Protein AF-A0AA39RMB3-F1 (afdb_monomer_lite)

InterPro domains:
  IPR013057 Amino acid transporter, transmembrane domain [PF01490] (2-128)

Foldseek 3Di:
DVVVVVVPPCPLCLVVVLVPQDDDPVRHSVVVSVVVVVVVVVVVVVVVVVCVVVLVVPQPPHDDPDVLVSCPDDPVVSVVVVVVVLVVVLVVLLSSCVSVVVVVQVCCCVPVVDHDDPVVVVVVSPDPSVVVVVVVVVVVPD

pLDDT: mean 70.98, std 12.47, range [37.53, 91.81]

Structure (mmCIF, N/CA/C/O backbone):
data_AF-A0AA39RMB3-F1
#
_entry.id   AF-A0AA39RMB3-F1
#
loop_
_atom_site.group_PDB
_atom_site.id
_atom_site.type_symbol
_atom_site.label_atom_id
_atom_site.label_alt_id
_atom_site.label_comp_id
_atom_site.label_asym_id
_atom_site.label_entity_id
_atom_site.label_seq_id
_atom_site.pdbx_PDB_ins_code
_atom_site.Cartn_x
_atom_site.Cartn_y
_atom_site.Cartn_z
_atom_site.occupancy
_atom_site.B_iso_or_equiv
_atom_site.auth_seq_id
_atom_site.auth_comp_id
_atom_site.auth_asym_id
_atom_site.auth_atom_id
_atom_site.pdbx_PDB_model_num
ATOM 1 N N . MET A 1 1 ? 1.921 16.153 -4.694 1.00 43.56 1 MET A N 1
ATOM 2 C CA . MET A 1 1 ? 1.373 16.139 -3.314 1.00 43.56 1 MET A CA 1
ATOM 3 C C . MET A 1 1 ? 0.222 15.144 -3.143 1.00 43.56 1 MET A C 1
ATOM 5 O O . MET A 1 1 ? 0.294 14.335 -2.229 1.00 43.56 1 MET A O 1
ATOM 9 N N . GLY A 1 2 ? -0.783 15.112 -4.033 1.00 55.00 2 GLY A N 1
ATOM 10 C CA . GLY A 1 2 ? -1.907 14.158 -3.937 1.00 55.00 2 GLY A CA 1
ATOM 11 C C . GLY A 1 2 ? -1.526 12.669 -3.997 1.00 55.00 2 GLY A C 1
ATOM 12 O O . GLY A 1 2 ? -2.098 11.867 -3.269 1.00 55.00 2 GLY A O 1
ATOM 13 N N . THR A 1 3 ? -0.513 12.295 -4.784 1.00 55.59 3 THR A N 1
ATOM 14 C CA . THR A 1 3 ? -0.055 10.898 -4.929 1.00 55.59 3 THR A CA 1
ATOM 15 C C . THR A 1 3 ? 0.538 10.330 -3.638 1.00 55.59 3 THR A C 1
ATOM 17 O O . THR A 1 3 ? 0.287 9.183 -3.289 1.00 55.59 3 THR A O 1
ATOM 20 N N . ILE A 1 4 ? 1.279 11.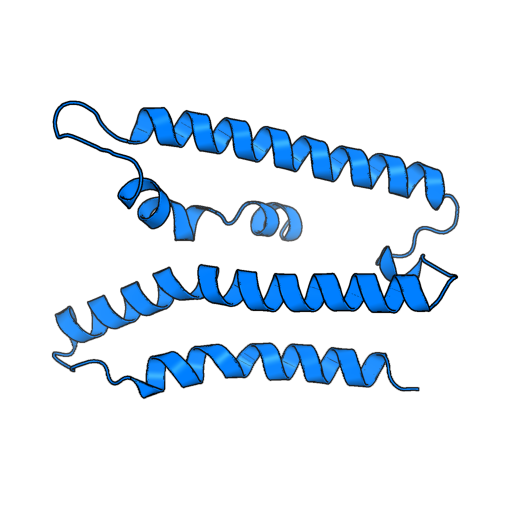157 -2.894 1.00 57.28 4 ILE A N 1
ATOM 21 C CA . ILE A 1 4 ? 1.866 10.789 -1.598 1.00 57.28 4 ILE A CA 1
ATOM 22 C C . ILE A 1 4 ? 0.753 10.652 -0.553 1.00 57.28 4 ILE A C 1
ATOM 24 O O . ILE A 1 4 ? 0.724 9.678 0.189 1.00 57.28 4 ILE A O 1
ATOM 28 N N . ALA A 1 5 ? -0.210 11.579 -0.536 1.00 56.28 5 ALA A N 1
ATOM 29 C CA . ALA A 1 5 ? -1.356 11.507 0.369 1.00 56.28 5 ALA A CA 1
ATOM 30 C C . ALA A 1 5 ? -2.226 10.259 0.119 1.00 56.28 5 ALA A C 1
ATOM 32 O O . ALA A 1 5 ? -2.657 9.613 1.070 1.00 56.28 5 ALA A O 1
ATOM 33 N N . PHE A 1 6 ? -2.434 9.877 -1.146 1.00 57.22 6 PHE A N 1
ATOM 34 C CA . PHE A 1 6 ? -3.160 8.655 -1.504 1.00 57.22 6 PHE A CA 1
ATOM 35 C C . PHE A 1 6 ? -2.393 7.380 -1.119 1.00 57.22 6 PHE A C 1
ATOM 37 O O . PHE A 1 6 ? -2.992 6.432 -0.618 1.00 57.22 6 PHE A O 1
ATOM 44 N N . ALA A 1 7 ? -1.064 7.371 -1.274 1.00 56.34 7 ALA A N 1
ATOM 45 C CA . ALA A 1 7 ? -0.219 6.240 -0.881 1.00 56.34 7 ALA A CA 1
ATOM 46 C C . ALA A 1 7 ? -0.274 5.929 0.628 1.00 56.34 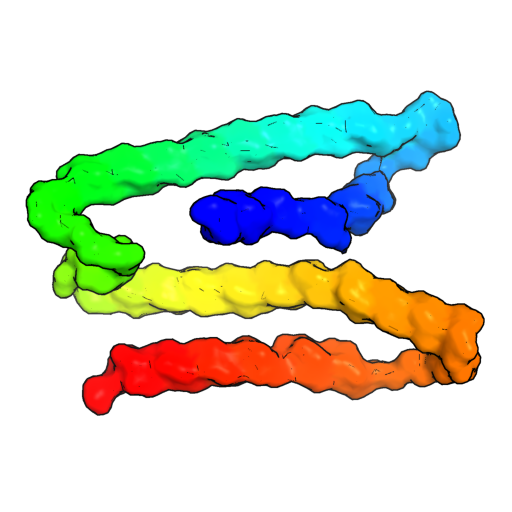7 ALA A C 1
ATOM 48 O O . ALA A 1 7 ? 0.021 4.806 1.031 1.00 56.34 7 ALA A O 1
ATOM 49 N N . PHE A 1 8 ? -0.685 6.896 1.454 1.00 57.59 8 PHE A N 1
ATOM 50 C CA . PHE A 1 8 ? -0.797 6.764 2.907 1.00 57.59 8 PHE A CA 1
ATOM 51 C C . PHE A 1 8 ? -2.248 6.826 3.420 1.00 57.59 8 PHE A C 1
ATOM 53 O O . PHE A 1 8 ? -2.487 7.127 4.589 1.00 57.59 8 PHE A O 1
ATOM 60 N N . ALA A 1 9 ? -3.234 6.491 2.582 1.00 59.75 9 ALA A N 1
ATOM 61 C CA . ALA A 1 9 ? -4.661 6.523 2.923 1.00 59.75 9 ALA A CA 1
ATOM 62 C C . ALA A 1 9 ? -5.152 5.321 3.774 1.00 59.75 9 ALA A C 1
ATOM 64 O O . ALA A 1 9 ? -6.273 4.845 3.608 1.00 59.75 9 ALA A O 1
ATOM 65 N N . GLY A 1 10 ? -4.341 4.827 4.718 1.00 62.53 10 GLY A N 1
ATOM 66 C CA . GLY A 1 10 ? -4.700 3.699 5.598 1.00 62.53 10 GLY A CA 1
ATOM 67 C C . GLY A 1 10 ? -5.698 4.047 6.712 1.00 62.53 10 GLY A C 1
ATOM 68 O O . GLY A 1 10 ? -6.194 3.162 7.407 1.00 62.53 10 GLY A O 1
ATOM 69 N N . HIS A 1 11 ? -6.016 5.332 6.895 1.00 73.19 11 HIS A N 1
ATOM 70 C CA . HIS A 1 11 ? -6.880 5.804 7.981 1.00 73.19 11 HIS A CA 1
ATOM 71 C C . HIS A 1 11 ? -8.298 5.218 7.934 1.00 73.19 11 HIS A C 1
ATOM 73 O O . HIS A 1 11 ? -8.897 5.011 8.984 1.00 73.19 11 HIS A O 1
ATOM 79 N N . SER A 1 12 ? -8.818 4.896 6.747 1.00 69.25 12 SER A N 1
ATOM 80 C CA . SER A 1 12 ? -10.168 4.338 6.581 1.00 69.25 12 SER A CA 1
ATOM 81 C C . SER A 1 12 ? -10.317 2.907 7.108 1.00 69.25 12 SER A C 1
ATOM 83 O O . SER A 1 12 ? -11.424 2.508 7.448 1.00 69.25 12 SER A O 1
ATOM 85 N N . VAL A 1 13 ? -9.218 2.151 7.209 1.00 74.56 13 VAL A N 1
ATOM 86 C CA . VAL A 1 13 ? -9.209 0.744 7.660 1.00 74.56 13 VAL A CA 1
ATOM 87 C C . VAL A 1 13 ? -8.596 0.572 9.055 1.00 74.56 13 VAL A C 1
ATOM 89 O O . VAL A 1 13 ? -8.537 -0.533 9.587 1.00 74.56 13 VAL A O 1
ATOM 92 N N . VAL A 1 14 ? -8.146 1.665 9.686 1.00 80.25 14 VAL A N 1
ATOM 93 C CA . VAL A 1 14 ? -7.433 1.621 10.974 1.00 80.25 14 VAL A CA 1
ATOM 94 C C . VAL A 1 14 ? -8.284 1.010 12.091 1.00 80.25 14 VAL A C 1
ATOM 96 O O . VAL A 1 14 ? -7.771 0.239 12.897 1.00 80.25 14 VAL A O 1
ATOM 99 N N . LEU A 1 15 ? -9.586 1.309 12.116 1.00 77.25 15 LEU A N 1
ATOM 100 C CA . LEU A 1 15 ? -10.511 0.804 13.133 1.00 77.25 15 LEU A CA 1
ATOM 101 C C . LEU A 1 15 ? -10.821 -0.684 12.931 1.00 77.25 15 LEU A C 1
ATOM 103 O O . LEU A 1 15 ? -10.926 -1.420 13.906 1.00 77.25 15 LEU A O 1
ATOM 107 N N . GLU A 1 16 ? -10.897 -1.135 11.678 1.00 78.25 16 GLU A N 1
ATOM 108 C CA . GLU A 1 16 ? -11.114 -2.543 11.334 1.00 78.25 16 GLU A CA 1
ATOM 109 C C . GLU A 1 16 ? -9.906 -3.395 11.744 1.00 78.25 16 GLU A C 1
ATOM 111 O O . GLU A 1 16 ? -10.054 -4.404 12.430 1.00 78.25 16 GLU A O 1
ATOM 116 N N . ILE A 1 17 ? -8.688 -2.931 11.443 1.00 80.50 17 ILE A N 1
ATOM 117 C CA . ILE A 1 17 ? -7.457 -3.602 11.880 1.00 80.50 17 ILE A CA 1
ATOM 118 C C . ILE A 1 17 ? -7.364 -3.599 13.414 1.00 80.50 17 ILE A C 1
ATOM 120 O O . ILE A 1 17 ? -7.052 -4.629 14.011 1.00 80.50 17 ILE A O 1
ATOM 124 N N . GLN A 1 18 ? -7.681 -2.481 14.076 1.00 81.38 18 GLN A N 1
ATOM 125 C CA . GLN A 1 18 ? -7.680 -2.393 15.542 1.00 81.38 18 GLN A CA 1
ATOM 126 C C . GLN A 1 18 ? -8.659 -3.362 16.198 1.00 81.38 18 GLN A C 1
ATOM 128 O O . GLN A 1 18 ? -8.332 -3.890 17.258 1.00 81.38 18 GLN A O 1
ATOM 133 N N . ALA A 1 19 ? -9.815 -3.599 15.576 1.00 79.50 19 ALA A N 1
ATOM 134 C CA . ALA A 1 19 ? -10.814 -4.541 16.068 1.00 79.50 19 ALA A CA 1
ATOM 135 C C . ALA A 1 19 ? -10.341 -6.005 15.998 1.00 79.50 19 ALA A C 1
ATOM 137 O O . ALA A 1 19 ? -10.824 -6.836 16.762 1.00 79.50 19 ALA A O 1
ATOM 138 N N . THR A 1 20 ? -9.383 -6.326 15.120 1.00 82.94 20 THR A N 1
ATOM 139 C CA . THR A 1 20 ? -8.798 -7.679 15.022 1.00 82.94 20 THR A CA 1
ATOM 140 C C . THR A 1 20 ? -7.628 -7.922 15.980 1.00 82.94 20 THR A C 1
ATOM 142 O O . THR A 1 20 ? -7.285 -9.072 16.253 1.00 82.94 20 THR A O 1
ATOM 145 N N . ILE A 1 21 ? -7.005 -6.862 16.508 1.00 84.69 21 ILE A N 1
ATOM 146 C CA . ILE A 1 21 ? -5.909 -6.978 17.476 1.00 84.69 21 ILE A CA 1
A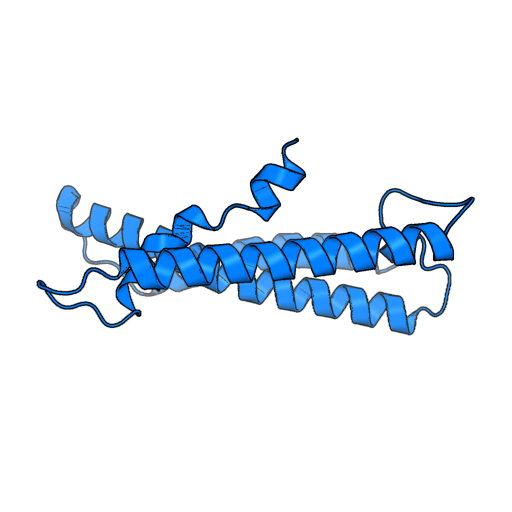TOM 147 C C . ILE A 1 21 ? -6.515 -7.296 18.850 1.00 84.69 21 ILE A C 1
ATOM 149 O O . ILE A 1 21 ? -7.388 -6.553 19.298 1.00 84.69 21 ILE A O 1
ATOM 153 N N . PRO A 1 22 ? -6.041 -8.338 19.561 1.00 76.75 22 PRO A N 1
ATOM 154 C CA . PRO A 1 22 ? -6.565 -8.673 20.879 1.00 76.75 22 PRO A CA 1
ATOM 155 C C . PRO A 1 22 ? -6.427 -7.476 21.827 1.00 76.75 22 PRO A C 1
ATOM 157 O O . PRO A 1 22 ? -5.327 -6.981 22.082 1.00 76.75 22 PRO A O 1
ATOM 160 N N . SER A 1 23 ? -7.565 -7.006 22.332 1.00 72.88 23 SER A N 1
ATOM 161 C CA . SER A 1 23 ? -7.663 -5.901 23.283 1.00 72.88 23 SER A CA 1
ATOM 162 C C . SER A 1 23 ? -8.508 -6.316 24.477 1.00 72.88 23 SER A C 1
ATOM 164 O O . SER A 1 23 ? -9.597 -6.861 24.298 1.00 72.88 23 SER A O 1
ATOM 166 N N . SER A 1 24 ? -8.032 -6.020 25.683 1.00 74.31 24 SER A N 1
ATOM 167 C CA . SER A 1 24 ? -8.819 -6.103 26.916 1.00 74.31 24 SER A CA 1
ATOM 168 C C . SER A 1 24 ? -9.029 -4.691 27.483 1.00 74.31 24 SER A C 1
ATOM 170 O O . SER A 1 24 ? -8.293 -3.776 27.103 1.00 74.31 24 SER A O 1
ATOM 172 N N . PRO A 1 25 ? -9.992 -4.476 28.400 1.00 68.31 25 PRO A N 1
ATOM 173 C CA . PRO A 1 25 ? -10.178 -3.176 29.054 1.00 68.31 25 PRO A CA 1
ATOM 174 C C . PRO A 1 25 ? -8.905 -2.650 29.739 1.00 68.31 25 PRO A C 1
ATOM 176 O O . PRO A 1 25 ? -8.698 -1.444 29.828 1.00 68.31 25 PRO A O 1
ATOM 179 N N . GLU A 1 26 ? -8.031 -3.558 30.177 1.00 69.94 26 GLU A N 1
ATOM 180 C CA . GLU A 1 26 ? -6.757 -3.258 30.837 1.00 69.94 26 GLU A CA 1
ATOM 181 C C . GLU A 1 26 ? -5.597 -3.052 29.844 1.00 69.94 26 GLU A C 1
ATOM 183 O O . GLU A 1 26 ? -4.622 -2.364 30.156 1.00 69.94 26 GLU A O 1
ATOM 188 N N . VAL A 1 27 ? -5.690 -3.615 28.631 1.00 72.75 27 VAL A N 1
ATOM 189 C CA . VAL A 1 27 ? -4.636 -3.565 27.607 1.00 72.75 27 VAL A CA 1
ATOM 190 C C . VAL A 1 27 ? -5.192 -3.000 26.293 1.00 72.75 27 VAL A C 1
ATOM 192 O O . VAL A 1 27 ? -5.718 -3.745 25.460 1.00 72.75 27 VAL A O 1
ATOM 195 N N . PRO A 1 28 ? -5.042 -1.684 26.049 1.00 78.44 28 PRO A N 1
ATOM 196 C CA . PRO A 1 28 ? -5.537 -1.061 24.828 1.00 78.44 28 PRO A CA 1
ATOM 197 C C . PRO A 1 28 ? -4.718 -1.480 23.595 1.00 78.44 28 PRO A C 1
ATOM 199 O O . PRO A 1 28 ? -3.482 -1.433 23.601 1.00 78.44 28 PRO A O 1
ATOM 202 N N . SER A 1 29 ? -5.402 -1.762 22.478 1.00 80.25 29 SER A N 1
ATOM 203 C CA . SER A 1 29 ? -4.798 -2.132 21.178 1.00 80.25 29 SER A CA 1
ATOM 204 C C . SER A 1 29 ? -3.963 -1.021 20.526 1.00 80.25 29 SER A C 1
ATOM 206 O O . SER A 1 29 ? -3.253 -1.263 19.549 1.00 80.25 29 SER A O 1
ATOM 208 N N . LYS A 1 30 ? -3.964 0.197 21.089 1.00 79.31 30 LYS A N 1
ATOM 209 C CA . LYS A 1 30 ? -3.200 1.353 20.591 1.00 79.31 30 LYS A CA 1
ATOM 210 C C . LYS A 1 30 ? -1.693 1.085 20.507 1.00 79.31 30 LYS A C 1
ATOM 212 O O . LYS A 1 30 ? -1.065 1.482 19.529 1.00 79.31 30 LYS A O 1
ATOM 217 N N . LYS A 1 31 ? -1.100 0.429 21.516 1.00 81.94 31 LYS A N 1
ATOM 218 C CA . LYS A 1 31 ? 0.356 0.176 21.555 1.00 81.94 31 LYS A CA 1
ATOM 219 C C . LYS A 1 31 ? 0.801 -0.823 20.469 1.00 81.94 31 LYS A C 1
ATOM 221 O O . LYS A 1 31 ? 1.727 -0.483 19.731 1.00 81.94 31 LYS A O 1
ATOM 226 N N . PRO A 1 32 ? 0.173 -2.009 20.324 1.00 85.56 32 PRO A N 1
ATOM 227 C CA . PRO A 1 32 ? 0.453 -2.913 19.206 1.00 85.56 32 PRO A CA 1
ATOM 228 C C . PRO A 1 32 ? 0.182 -2.276 17.842 1.00 85.56 32 PRO A C 1
ATOM 230 O O . PRO A 1 32 ? 1.016 -2.390 16.947 1.00 85.56 32 PRO A O 1
ATOM 233 N N . MET A 1 33 ? -0.925 -1.538 17.707 1.00 87.31 33 MET A N 1
ATOM 234 C CA . MET A 1 33 ? -1.279 -0.868 16.457 1.00 87.31 33 MET A CA 1
ATOM 235 C C . MET A 1 33 ? -0.207 0.134 16.020 1.00 87.31 33 MET A C 1
ATOM 237 O O . MET A 1 33 ? 0.222 0.115 14.872 1.00 87.31 33 MET A O 1
ATOM 241 N N . TRP A 1 34 ? 0.288 0.967 16.941 1.00 84.75 34 TRP A N 1
ATOM 242 C CA . TRP A 1 34 ? 1.357 1.922 16.642 1.00 84.75 34 TRP A CA 1
ATOM 243 C C . TRP A 1 34 ? 2.633 1.232 16.148 1.00 84.75 34 TRP A C 1
ATOM 245 O O . TRP A 1 34 ? 3.212 1.652 15.150 1.00 84.75 34 TRP A O 1
ATOM 255 N N . LYS A 1 35 ? 3.050 0.142 16.805 1.00 85.62 35 LYS A N 1
ATOM 256 C CA . LYS A 1 35 ? 4.215 -0.643 16.369 1.00 85.62 35 LYS A CA 1
ATOM 257 C C . LYS A 1 35 ? 4.009 -1.228 14.969 1.00 85.62 35 LYS A C 1
ATOM 259 O O . LYS A 1 35 ? 4.923 -1.157 14.151 1.00 85.62 35 LYS A O 1
ATOM 264 N N . GLY A 1 36 ? 2.814 -1.755 14.693 1.00 86.75 36 GLY A N 1
ATOM 265 C CA . GLY A 1 36 ? 2.443 -2.277 13.377 1.00 86.75 36 GLY A CA 1
ATOM 266 C C . GLY A 1 36 ? 2.486 -1.203 12.290 1.00 86.75 36 GLY A C 1
ATOM 267 O O . GLY A 1 36 ? 3.089 -1.420 11.244 1.00 86.75 36 GLY A O 1
ATOM 268 N N . VAL A 1 37 ? 1.932 -0.019 12.567 1.00 87.19 37 VAL A N 1
ATOM 269 C CA . VAL A 1 37 ? 1.965 1.128 11.648 1.00 87.19 37 VAL A CA 1
ATOM 270 C C . VAL A 1 37 ? 3.403 1.563 11.374 1.00 87.19 37 VAL A C 1
ATOM 272 O O . VAL A 1 37 ? 3.788 1.672 10.215 1.00 87.19 37 VAL A O 1
ATOM 275 N N . VAL A 1 38 ? 4.231 1.749 12.404 1.00 87.81 38 VAL A N 1
ATOM 276 C CA . VAL A 1 38 ? 5.637 2.147 12.215 1.00 87.81 38 VAL A CA 1
ATOM 277 C C . VAL A 1 38 ? 6.389 1.130 11.351 1.00 87.81 38 VAL A C 1
ATOM 279 O O . VAL A 1 38 ? 7.055 1.521 10.394 1.00 87.81 38 VAL A O 1
ATOM 282 N N . ALA A 1 39 ? 6.246 -0.168 11.631 1.00 90.88 39 ALA A N 1
ATOM 283 C CA . ALA A 1 39 ? 6.879 -1.217 10.833 1.00 90.88 39 ALA A CA 1
ATOM 284 C C . ALA A 1 39 ? 6.384 -1.215 9.375 1.00 90.88 39 ALA A C 1
ATOM 286 O O . ALA A 1 39 ? 7.194 -1.278 8.451 1.00 90.88 39 ALA A O 1
ATOM 287 N N . ALA A 1 40 ? 5.073 -1.079 9.157 1.00 86.38 40 ALA A N 1
ATOM 288 C CA . ALA A 1 40 ? 4.488 -1.024 7.820 1.00 86.38 40 ALA A CA 1
ATOM 289 C C . ALA A 1 40 ? 5.024 0.165 7.005 1.00 86.38 40 ALA A C 1
ATOM 291 O O . ALA A 1 40 ? 5.413 -0.008 5.852 1.00 86.38 40 ALA A O 1
ATOM 292 N N . TYR A 1 41 ? 5.115 1.356 7.606 1.00 85.50 41 TYR A N 1
ATOM 293 C CA . TYR A 1 41 ? 5.640 2.546 6.928 1.00 85.50 41 TYR A CA 1
ATOM 294 C C . TYR A 1 41 ? 7.130 2.422 6.592 1.00 85.50 41 TYR A C 1
ATOM 296 O O . TYR A 1 41 ? 7.542 2.866 5.522 1.00 85.50 41 TYR A O 1
ATOM 304 N N . LEU A 1 42 ? 7.931 1.789 7.457 1.00 90.31 42 LEU A N 1
ATOM 305 C CA . LEU A 1 42 ? 9.343 1.513 7.165 1.00 90.31 42 LEU A CA 1
ATOM 306 C C . LEU A 1 42 ? 9.500 0.576 5.962 1.00 90.31 42 LEU A C 1
ATOM 308 O O . LEU A 1 42 ? 10.322 0.840 5.086 1.00 90.31 42 LEU A O 1
ATOM 312 N N . ILE A 1 43 ? 8.683 -0.478 5.888 1.00 91.62 43 ILE A N 1
ATOM 313 C CA . ILE A 1 43 ? 8.687 -1.413 4.755 1.00 91.62 43 ILE A CA 1
ATOM 314 C C . ILE A 1 43 ? 8.266 -0.696 3.465 1.00 91.62 43 ILE A C 1
ATOM 316 O O . ILE A 1 43 ? 8.946 -0.825 2.449 1.00 91.62 43 ILE A O 1
ATOM 320 N N . VAL A 1 44 ? 7.194 0.104 3.500 1.00 86.88 44 VAL A N 1
ATOM 321 C CA . VAL A 1 44 ? 6.734 0.879 2.331 1.00 86.88 44 VAL A CA 1
ATOM 322 C C . VAL A 1 44 ? 7.814 1.849 1.854 1.00 86.88 44 VAL A C 1
ATOM 324 O O . VAL A 1 44 ? 8.097 1.907 0.657 1.00 86.88 44 VAL A O 1
ATOM 327 N N . ALA A 1 45 ? 8.444 2.582 2.776 1.00 86.50 45 ALA A N 1
ATOM 328 C CA . ALA A 1 45 ? 9.528 3.502 2.449 1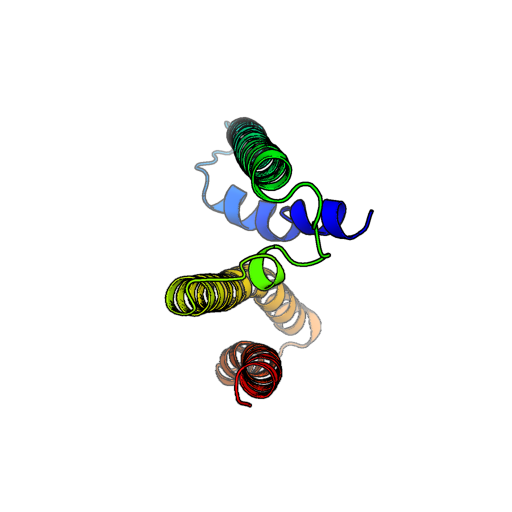.00 86.50 45 ALA A CA 1
ATOM 329 C C . ALA A 1 45 ? 10.700 2.769 1.788 1.00 86.50 45 ALA A C 1
ATOM 331 O O . ALA A 1 45 ? 11.188 3.215 0.751 1.00 86.50 45 ALA A O 1
ATOM 332 N N . PHE A 1 46 ? 11.105 1.621 2.338 1.00 91.81 46 PHE A N 1
ATOM 333 C CA . PHE A 1 46 ? 12.145 0.785 1.747 1.00 91.81 46 PHE A CA 1
ATOM 334 C C . PHE A 1 46 ? 11.780 0.355 0.320 1.00 91.81 46 PHE A C 1
ATOM 336 O O . PHE A 1 46 ? 12.555 0.601 -0.599 1.00 91.81 46 PHE A O 1
ATOM 343 N N . CYS A 1 47 ? 10.582 -0.196 0.103 1.00 89.25 47 CYS A N 1
ATOM 344 C CA . CYS A 1 47 ? 10.140 -0.631 -1.223 1.00 89.25 47 CYS A CA 1
ATOM 345 C C . CYS A 1 47 ? 10.121 0.514 -2.246 1.00 89.25 47 CYS A C 1
ATOM 347 O O . CYS A 1 47 ? 10.635 0.349 -3.353 1.00 89.25 47 CYS A O 1
ATOM 349 N N . TYR A 1 48 ? 9.567 1.678 -1.893 1.00 83.00 48 TYR A N 1
ATOM 350 C CA . TYR A 1 48 ? 9.535 2.831 -2.799 1.00 83.00 48 TYR A CA 1
ATOM 351 C C . TYR A 1 48 ? 10.925 3.365 -3.116 1.00 83.00 48 TYR A C 1
ATOM 353 O O . TYR A 1 48 ? 11.205 3.654 -4.278 1.00 83.00 48 TYR A O 1
ATOM 361 N N . LEU A 1 49 ? 11.807 3.452 -2.120 1.00 87.00 49 LEU A N 1
ATOM 362 C CA . LEU A 1 49 ? 13.180 3.893 -2.340 1.00 87.00 49 LEU A CA 1
ATOM 363 C C . LEU A 1 49 ? 13.941 2.904 -3.225 1.00 87.00 49 LEU A C 1
ATOM 365 O O . LEU A 1 49 ? 14.580 3.328 -4.183 1.00 87.00 49 LEU A O 1
ATOM 369 N N . SER A 1 50 ? 13.832 1.596 -2.976 1.00 86.94 50 SER A N 1
ATOM 370 C CA . SER A 1 50 ? 14.476 0.577 -3.812 1.00 86.94 50 SER A CA 1
ATOM 371 C C . SER A 1 50 ? 14.014 0.644 -5.268 1.00 86.94 50 SER A C 1
ATOM 373 O O . SER A 1 50 ? 14.849 0.605 -6.170 1.00 86.94 50 SER A O 1
ATOM 375 N N . VAL A 1 51 ? 12.707 0.792 -5.511 1.00 84.94 51 VAL A N 1
ATOM 376 C CA . VAL A 1 51 ? 12.162 0.924 -6.872 1.00 84.94 51 VAL A CA 1
ATOM 377 C C . VAL A 1 51 ? 12.609 2.233 -7.524 1.00 84.94 51 VAL A C 1
ATOM 379 O O . VAL A 1 51 ? 12.990 2.219 -8.691 1.00 84.94 51 VAL A O 1
ATOM 382 N N . ALA A 1 52 ? 12.623 3.345 -6.785 1.00 82.00 52 ALA A N 1
ATOM 383 C CA . ALA A 1 52 ? 13.085 4.633 -7.298 1.00 82.00 52 ALA A CA 1
ATOM 384 C C . ALA A 1 52 ? 14.571 4.594 -7.691 1.00 82.00 52 ALA A C 1
ATOM 386 O O . ALA A 1 52 ? 14.920 5.035 -8.784 1.00 82.00 52 ALA A O 1
ATOM 387 N N . PHE A 1 53 ? 15.437 4.018 -6.850 1.00 85.25 53 PHE A N 1
ATOM 388 C CA . PHE A 1 53 ? 16.863 3.871 -7.155 1.00 85.25 53 PHE A CA 1
ATOM 389 C C . PHE A 1 53 ? 17.107 2.933 -8.341 1.00 85.25 53 PHE A C 1
ATOM 391 O O . PHE A 1 53 ? 17.876 3.275 -9.239 1.00 85.25 53 PHE A O 1
ATOM 398 N N . ALA A 1 54 ? 16.436 1.778 -8.379 1.00 83.62 54 ALA A N 1
ATOM 399 C CA . ALA A 1 54 ? 16.560 0.834 -9.487 1.00 83.62 54 ALA A CA 1
ATOM 400 C C . ALA A 1 54 ? 16.046 1.431 -10.808 1.00 83.62 54 ALA A C 1
ATOM 402 O O . ALA A 1 54 ? 16.705 1.301 -11.837 1.00 83.62 54 ALA A O 1
ATOM 403 N N . GLY A 1 55 ? 14.906 2.125 -10.776 1.00 74.56 55 GLY A N 1
ATOM 404 C CA . GLY A 1 55 ? 14.344 2.808 -11.941 1.00 74.56 55 GLY A CA 1
ATOM 405 C C . GLY A 1 55 ? 15.248 3.934 -12.442 1.00 74.56 55 GLY A C 1
ATOM 406 O O . GLY A 1 55 ? 15.522 4.016 -13.636 1.00 74.56 55 GLY A O 1
ATOM 407 N N . TYR A 1 56 ? 15.786 4.749 -11.533 1.00 76.44 56 TYR A N 1
ATOM 408 C CA . TYR A 1 56 ? 16.747 5.790 -11.892 1.00 76.44 56 TYR A CA 1
ATOM 409 C C . TYR A 1 56 ? 18.002 5.203 -12.554 1.00 76.44 56 TYR A C 1
ATOM 411 O O . TYR A 1 56 ? 18.444 5.699 -13.584 1.00 76.44 56 TYR A O 1
ATOM 419 N N . TRP A 1 57 ? 18.555 4.111 -12.021 1.00 78.62 57 TRP A N 1
ATOM 420 C CA . TRP A 1 57 ? 19.736 3.473 -12.610 1.00 78.62 57 TRP A CA 1
ATOM 421 C C . TRP A 1 57 ? 19.454 2.825 -13.975 1.00 78.62 57 TRP A C 1
ATOM 423 O O . TRP A 1 57 ? 20.311 2.838 -14.856 1.00 78.62 57 TRP A O 1
ATOM 433 N N . ALA A 1 58 ? 18.267 2.244 -14.157 1.00 72.88 58 ALA A N 1
ATOM 434 C CA . ALA A 1 58 ? 17.927 1.476 -15.353 1.00 72.88 58 ALA A CA 1
ATOM 435 C C . ALA A 1 58 ? 17.475 2.329 -16.554 1.00 72.88 58 ALA A C 1
ATOM 437 O O . ALA A 1 58 ? 17.633 1.882 -17.689 1.00 72.88 58 ALA A O 1
ATOM 438 N N . PHE A 1 59 ? 16.910 3.523 -16.331 1.00 68.00 59 PHE A N 1
ATOM 439 C CA . PHE A 1 59 ? 16.204 4.281 -17.379 1.00 68.00 59 PHE A CA 1
ATOM 440 C C . PHE A 1 59 ? 16.792 5.662 -17.711 1.00 68.00 59 PHE A C 1
ATOM 442 O O . PHE A 1 59 ? 16.245 6.360 -18.560 1.00 68.00 59 PHE A O 1
ATOM 449 N N . VAL A 1 60 ? 17.910 6.087 -17.120 1.00 63.88 60 VAL A N 1
ATOM 450 C CA . VAL A 1 60 ? 18.568 7.349 -17.524 1.00 63.88 60 VAL A CA 1
ATOM 451 C C . VAL A 1 60 ? 19.275 7.136 -18.874 1.00 63.88 60 VAL A C 1
ATOM 453 O O . VAL A 1 60 ? 20.086 6.211 -18.949 1.00 63.88 60 VAL A O 1
ATOM 456 N N . PRO A 1 61 ? 19.021 7.921 -19.956 1.00 57.22 61 PRO A N 1
ATOM 457 C CA . PRO A 1 61 ? 18.401 9.258 -20.063 1.00 57.22 61 PRO A CA 1
ATOM 458 C C . PRO A 1 61 ? 16.970 9.329 -20.677 1.00 57.22 61 PRO A C 1
ATOM 460 O O . PRO A 1 61 ? 16.613 10.348 -21.263 1.00 57.22 61 PRO A O 1
ATOM 463 N N . PHE A 1 62 ? 16.134 8.291 -20.557 1.00 57.34 62 PHE A N 1
ATOM 464 C CA . PHE A 1 62 ? 14.780 8.206 -21.148 1.00 57.34 62 PHE A CA 1
ATOM 465 C C . PHE A 1 62 ? 13.701 7.821 -20.113 1.00 57.34 62 PHE A C 1
ATOM 467 O O . PHE A 1 62 ? 12.996 6.829 -20.283 1.00 57.34 62 PHE A O 1
ATOM 474 N N . VAL A 1 63 ? 13.579 8.568 -19.011 1.00 56.75 63 VAL A N 1
ATOM 475 C CA . VAL A 1 63 ? 12.483 8.362 -18.045 1.00 56.75 63 VAL A CA 1
ATOM 476 C C . VAL A 1 63 ? 11.208 9.024 -18.575 1.00 56.75 63 VAL A C 1
ATOM 478 O O . VAL A 1 63 ? 11.099 10.249 -18.578 1.00 56.75 63 VAL A O 1
ATOM 481 N N . GLU A 1 64 ? 10.257 8.212 -19.035 1.00 58.41 64 GLU A N 1
ATOM 482 C CA . GLU A 1 64 ? 8.870 8.618 -19.294 1.00 58.41 64 GLU A CA 1
ATOM 483 C C . GLU A 1 64 ? 8.007 8.476 -18.010 1.00 58.41 64 GLU A C 1
ATOM 485 O O . GLU A 1 64 ? 8.371 7.735 -17.094 1.00 58.41 64 GLU A O 1
ATOM 490 N N . ASP A 1 65 ? 6.865 9.181 -17.922 1.00 55.69 65 ASP A N 1
ATOM 491 C CA . ASP A 1 65 ? 6.012 9.289 -16.710 1.00 55.69 65 ASP A CA 1
ATOM 492 C C . ASP A 1 65 ? 5.440 7.950 -16.184 1.00 55.69 65 ASP A C 1
ATOM 494 O O . ASP A 1 65 ? 4.997 7.869 -15.036 1.00 55.69 65 ASP A O 1
ATOM 498 N N . ASP A 1 66 ? 5.448 6.890 -17.000 1.00 54.06 66 ASP A N 1
ATOM 499 C CA . ASP A 1 66 ? 5.008 5.543 -16.625 1.00 54.06 66 ASP A CA 1
ATOM 500 C C . ASP A 1 66 ? 6.137 4.529 -16.860 1.00 54.06 66 ASP A C 1
ATOM 502 O O . ASP A 1 66 ? 6.565 4.280 -17.990 1.00 54.06 66 ASP A O 1
ATOM 506 N N . VAL A 1 67 ? 6.602 3.895 -15.781 1.00 60.25 67 VAL A N 1
ATOM 507 C CA . VAL A 1 67 ? 7.669 2.881 -15.822 1.00 60.25 67 VAL A CA 1
ATOM 508 C C . VAL A 1 67 ? 7.269 1.682 -16.693 1.00 60.25 67 VAL A C 1
ATOM 510 O O . VAL A 1 67 ? 8.140 1.050 -17.294 1.00 60.25 67 VAL A O 1
ATOM 513 N N . LEU A 1 68 ? 5.968 1.380 -16.823 1.00 55.03 68 LEU A N 1
ATOM 514 C CA . LEU A 1 68 ? 5.500 0.326 -17.730 1.00 55.03 68 LEU A CA 1
ATOM 515 C C . LEU A 1 68 ? 5.607 0.697 -19.211 1.00 55.03 68 LEU A C 1
ATOM 517 O O . LEU A 1 68 ? 5.726 -0.210 -20.033 1.00 55.03 68 LEU A O 1
ATOM 521 N N . ILE A 1 69 ? 5.564 1.986 -19.549 1.00 54.38 69 ILE A N 1
ATOM 522 C CA . ILE A 1 69 ? 5.739 2.476 -20.924 1.00 54.38 69 ILE A CA 1
ATOM 523 C C . ILE A 1 69 ? 7.235 2.551 -21.263 1.00 54.38 69 ILE A C 1
ATOM 525 O O . ILE A 1 69 ? 7.630 2.142 -22.355 1.00 54.38 69 ILE A O 1
ATOM 529 N N . SER A 1 70 ? 8.070 2.937 -20.291 1.00 56.06 70 SER A N 1
ATOM 530 C CA . SER A 1 70 ? 9.538 2.942 -20.414 1.00 56.06 70 SER A CA 1
ATOM 531 C C . SER A 1 70 ? 10.139 1.538 -20.634 1.00 56.06 70 SER A C 1
ATOM 533 O O . SER A 1 70 ? 11.244 1.395 -21.169 1.00 56.06 70 SER A O 1
ATOM 535 N N . LEU A 1 71 ? 9.424 0.465 -20.265 1.00 63.47 71 LEU A N 1
ATOM 536 C CA . LEU A 1 71 ? 9.802 -0.929 -20.537 1.00 63.47 71 LEU A CA 1
ATOM 537 C C . LEU A 1 71 ? 9.657 -1.257 -22.039 1.00 63.47 71 LEU A C 1
ATOM 539 O O . LEU A 1 71 ? 8.692 -1.882 -22.463 1.00 63.47 71 LEU A O 1
ATOM 543 N N . ARG A 1 72 ? 10.639 -0.875 -22.871 1.00 61.75 72 ARG A N 1
ATOM 544 C CA . ARG A 1 72 ? 10.579 -1.061 -24.341 1.00 61.75 72 ARG A CA 1
ATOM 545 C C . ARG A 1 72 ? 10.397 -2.512 -24.797 1.00 61.75 72 ARG A C 1
ATOM 547 O O . ARG A 1 72 ? 9.706 -2.742 -25.787 1.00 61.75 72 ARG A O 1
ATOM 554 N N . LYS A 1 73 ? 11.049 -3.486 -24.147 1.00 61.94 73 LYS A N 1
ATOM 555 C CA . LYS A 1 73 ? 11.000 -4.931 -24.464 1.00 61.94 73 LYS A CA 1
ATOM 556 C C . LYS A 1 73 ? 11.407 -5.744 -23.227 1.00 61.94 73 LYS A C 1
ATOM 558 O O . LYS A 1 73 ? 12.245 -5.262 -22.469 1.00 61.94 73 LYS A O 1
ATOM 563 N N . PRO A 1 74 ? 10.918 -6.984 -23.044 1.00 70.38 74 PRO A N 1
ATOM 564 C CA . PRO A 1 74 ? 10.043 -7.761 -23.929 1.00 70.38 74 PRO A CA 1
ATOM 565 C C . PRO A 1 74 ? 8.541 -7.666 -23.579 1.00 70.38 74 PRO A C 1
ATOM 567 O O . PRO A 1 74 ? 8.162 -7.532 -22.418 1.00 70.38 74 PRO A O 1
ATOM 570 N N . SER A 1 75 ? 7.666 -7.797 -24.584 1.00 72.56 75 SER A N 1
ATOM 571 C CA . SER A 1 75 ? 6.216 -7.546 -24.466 1.00 72.56 75 SER A CA 1
ATOM 572 C C . SER A 1 75 ? 5.484 -8.426 -23.441 1.00 72.56 75 SER A C 1
ATOM 574 O O . SER A 1 75 ? 4.503 -7.985 -22.850 1.00 72.56 75 SER A O 1
ATOM 576 N N . TRP A 1 76 ? 5.966 -9.645 -23.172 1.00 77.00 76 TRP A N 1
ATOM 577 C CA . TRP A 1 76 ? 5.368 -10.533 -22.165 1.00 77.00 76 TRP A CA 1
ATOM 578 C C . TRP A 1 76 ? 5.501 -9.979 -20.739 1.00 77.00 76 TRP A C 1
ATOM 580 O O . TRP A 1 76 ? 4.582 -10.131 -19.936 1.00 77.00 76 TRP 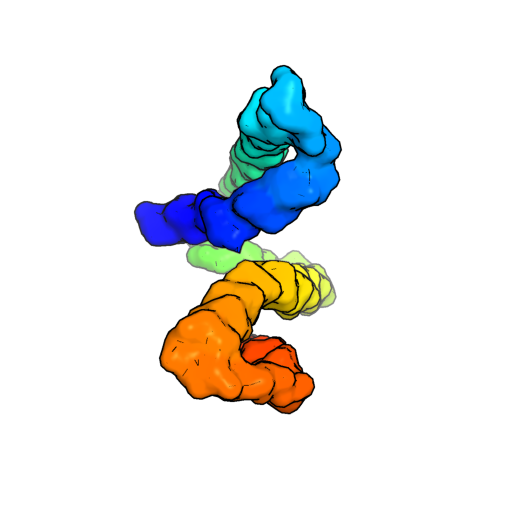A O 1
ATOM 590 N N . LEU A 1 77 ? 6.596 -9.269 -20.442 1.00 77.88 77 LEU A N 1
ATOM 591 C CA . LEU A 1 77 ? 6.820 -8.653 -19.134 1.00 77.88 77 LEU A CA 1
ATOM 592 C C . LEU A 1 77 ? 5.820 -7.517 -18.879 1.00 77.88 77 LEU A C 1
ATOM 594 O O . LEU A 1 77 ? 5.262 -7.415 -17.789 1.00 77.88 77 LEU A O 1
ATOM 598 N N . ILE A 1 78 ? 5.536 -6.713 -19.908 1.00 74.50 78 ILE A N 1
ATOM 599 C CA . ILE A 1 78 ? 4.552 -5.621 -19.858 1.00 74.50 78 ILE A CA 1
ATOM 600 C C . ILE A 1 78 ? 3.149 -6.180 -19.595 1.00 74.50 78 ILE A C 1
ATOM 602 O O . ILE A 1 78 ? 2.396 -5.626 -18.792 1.00 74.50 78 ILE A O 1
ATOM 606 N N . VAL A 1 79 ? 2.791 -7.293 -20.243 1.00 79.44 79 VAL A N 1
ATOM 607 C CA . VAL A 1 79 ? 1.490 -7.953 -20.050 1.00 79.44 79 VAL A CA 1
ATOM 608 C C . VAL A 1 79 ? 1.356 -8.491 -18.626 1.00 79.44 79 VAL A C 1
ATOM 610 O O . VAL A 1 79 ? 0.343 -8.235 -17.975 1.00 79.44 79 VAL A O 1
ATOM 613 N N . ILE A 1 80 ? 2.383 -9.172 -18.108 1.00 83.81 80 ILE A N 1
ATOM 614 C CA . ILE A 1 80 ? 2.381 -9.694 -16.734 1.00 83.81 80 ILE A CA 1
ATOM 615 C C . ILE A 1 80 ? 2.293 -8.550 -15.720 1.00 83.81 80 ILE A C 1
ATOM 617 O O . ILE A 1 80 ? 1.455 -8.601 -14.821 1.00 83.81 80 ILE A O 1
ATOM 621 N N . ALA A 1 81 ? 3.091 -7.493 -15.883 1.00 79.81 81 ALA A N 1
ATOM 622 C CA . ALA A 1 81 ? 3.057 -6.332 -14.996 1.00 79.81 81 ALA A CA 1
ATOM 623 C C . ALA A 1 81 ? 1.669 -5.668 -14.987 1.00 79.81 81 ALA A C 1
ATOM 625 O O . ALA A 1 81 ? 1.116 -5.373 -13.925 1.00 79.81 81 ALA A O 1
ATOM 626 N N . ASN A 1 82 ? 1.050 -5.508 -16.161 1.00 78.19 82 ASN A N 1
ATOM 627 C CA . ASN A 1 82 ? -0.309 -4.984 -16.267 1.00 78.19 82 ASN A CA 1
ATOM 628 C C . ASN A 1 82 ? -1.354 -5.893 -15.609 1.00 78.19 82 ASN A C 1
ATOM 630 O O . ASN A 1 82 ? -2.268 -5.377 -14.959 1.00 78.19 82 ASN A O 1
ATOM 634 N N . LEU A 1 83 ? -1.218 -7.215 -15.739 1.00 83.25 83 LEU A N 1
ATOM 635 C CA . LEU A 1 83 ? -2.103 -8.186 -15.095 1.00 83.25 83 LEU A CA 1
ATOM 636 C C . LEU A 1 83 ? -1.963 -8.149 -13.567 1.00 83.25 83 LEU A C 1
ATOM 638 O O . LEU A 1 83 ? -2.969 -8.177 -12.861 1.00 83.25 83 LEU A O 1
ATOM 642 N N . MET A 1 84 ? -0.740 -8.023 -13.048 1.00 83.94 84 MET A N 1
ATOM 643 C CA . MET A 1 84 ? -0.504 -7.883 -11.609 1.00 83.94 84 MET A CA 1
ATOM 644 C C . MET A 1 84 ? -1.125 -6.600 -11.055 1.00 83.94 84 MET A C 1
ATOM 646 O O . MET A 1 84 ? -1.806 -6.656 -10.033 1.00 83.94 84 MET A O 1
ATOM 650 N N . ILE A 1 85 ? -0.965 -5.466 -11.749 1.00 82.44 85 ILE A N 1
ATOM 651 C CA . ILE A 1 85 ? -1.621 -4.202 -11.372 1.00 82.44 85 ILE A CA 1
ATOM 652 C C . ILE A 1 85 ? -3.140 -4.374 -11.383 1.00 82.44 85 ILE A C 1
ATOM 654 O O . ILE A 1 85 ? -3.817 -3.927 -10.461 1.00 82.44 85 ILE A O 1
ATOM 658 N N . PHE A 1 86 ? -3.680 -5.038 -12.405 1.00 81.50 86 PHE A N 1
ATOM 659 C CA . PHE A 1 86 ? -5.111 -5.289 -12.503 1.00 81.50 86 PHE A CA 1
ATOM 660 C C . PHE A 1 86 ? -5.634 -6.101 -11.311 1.00 81.50 86 PHE A C 1
ATOM 662 O O . PHE A 1 86 ? -6.540 -5.645 -10.614 1.00 81.50 86 PHE A O 1
ATOM 669 N N . ILE A 1 87 ? -5.031 -7.261 -11.036 1.00 83.06 87 ILE A N 1
ATOM 670 C CA . ILE A 1 87 ? -5.412 -8.121 -9.908 1.00 83.06 87 ILE A CA 1
ATOM 671 C C . ILE A 1 87 ? -5.274 -7.358 -8.586 1.00 83.06 87 ILE A C 1
ATOM 673 O O . ILE A 1 87 ? -6.197 -7.379 -7.772 1.00 83.06 87 ILE A O 1
ATOM 677 N N . HIS A 1 88 ? -4.164 -6.639 -8.392 1.00 83.12 88 HIS A N 1
ATOM 678 C CA . HIS A 1 88 ? -3.937 -5.822 -7.202 1.00 83.12 88 HIS A CA 1
ATOM 679 C C . HIS A 1 88 ? -5.055 -4.791 -7.002 1.00 83.12 88 HIS A C 1
ATOM 681 O O . HIS A 1 88 ? -5.627 -4.722 -5.919 1.00 83.12 88 HIS A O 1
ATOM 687 N N . VAL A 1 89 ? -5.420 -4.028 -8.037 1.00 80.12 89 VAL A N 1
ATOM 688 C CA . VAL A 1 89 ? -6.481 -3.009 -7.950 1.00 80.12 89 VAL A CA 1
ATOM 689 C C . VAL A 1 89 ? -7.834 -3.639 -7.626 1.00 80.12 89 VAL A C 1
ATOM 691 O O . VAL A 1 89 ? -8.565 -3.106 -6.791 1.00 80.12 89 VAL A O 1
ATOM 694 N N . VAL A 1 90 ? -8.164 -4.781 -8.236 1.00 79.19 90 VAL A N 1
ATOM 695 C CA . VAL A 1 90 ? -9.418 -5.495 -7.954 1.00 79.19 90 VAL A CA 1
ATOM 696 C C . VAL A 1 90 ? -9.482 -5.934 -6.493 1.00 79.19 90 VAL A C 1
ATOM 698 O O . VAL A 1 90 ? -10.485 -5.681 -5.826 1.00 79.19 90 VAL A O 1
ATOM 701 N N . VAL A 1 91 ? -8.422 -6.559 -5.978 1.00 81.81 91 VAL A N 1
ATOM 702 C CA . VAL A 1 91 ? -8.378 -7.041 -4.590 1.00 81.81 91 VAL A CA 1
ATOM 703 C C . VAL A 1 91 ? -8.388 -5.874 -3.601 1.00 81.81 91 VAL A C 1
ATOM 705 O O . VAL A 1 91 ? -9.201 -5.867 -2.676 1.00 81.81 91 VAL A O 1
ATOM 708 N N . SER A 1 92 ? -7.553 -4.858 -3.821 1.00 79.00 92 SER A N 1
ATOM 709 C CA . SER A 1 92 ? -7.472 -3.673 -2.960 1.00 79.00 92 SER A CA 1
ATOM 710 C C . SER A 1 92 ? -8.803 -2.923 -2.898 1.00 79.00 92 SER A C 1
ATOM 712 O O . SER A 1 92 ? -9.197 -2.464 -1.828 1.00 79.00 92 SER A O 1
ATOM 714 N N . TYR A 1 93 ? -9.542 -2.853 -4.010 1.00 78.12 93 TYR A N 1
ATOM 715 C CA . TYR A 1 93 ? -10.874 -2.249 -4.026 1.00 78.12 93 TYR A CA 1
ATOM 716 C C . TYR A 1 93 ? -11.861 -2.998 -3.127 1.00 78.12 93 TYR A C 1
ATOM 718 O O . TYR A 1 93 ? -12.619 -2.367 -2.393 1.00 78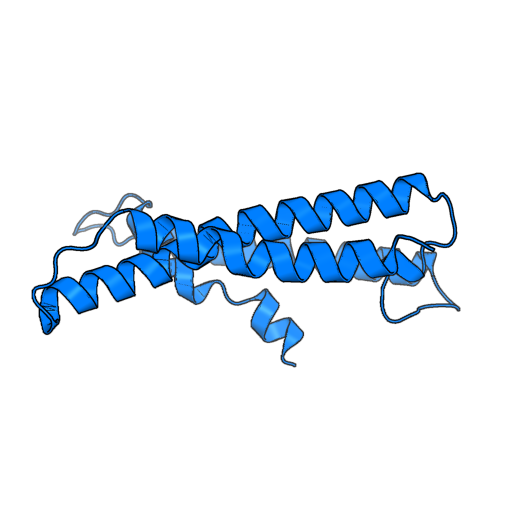.12 93 TYR A O 1
ATOM 726 N N . GLN A 1 94 ? -11.839 -4.335 -3.139 1.00 72.50 94 GLN A N 1
ATOM 727 C CA . GLN A 1 94 ? -12.752 -5.129 -2.311 1.00 72.50 94 GLN A CA 1
ATOM 728 C C . GLN A 1 94 ? -12.529 -4.901 -0.815 1.00 72.50 94 GLN A C 1
ATOM 730 O O . GLN A 1 94 ? -13.504 -4.828 -0.066 1.00 72.50 94 GLN A O 1
ATOM 735 N N . VAL A 1 95 ? -11.267 -4.767 -0.400 1.00 77.06 95 VAL A N 1
ATOM 736 C CA . VAL A 1 95 ? -10.901 -4.471 0.992 1.00 77.06 95 VAL A CA 1
ATOM 737 C C . VAL A 1 95 ? -11.268 -3.028 1.344 1.00 77.06 95 VAL A C 1
ATOM 739 O O . VAL A 1 95 ? -11.921 -2.789 2.352 1.00 77.06 95 VAL A O 1
ATOM 742 N N . PHE A 1 96 ? -10.937 -2.060 0.483 1.00 72.38 96 PHE A N 1
ATOM 743 C CA . PHE A 1 96 ? -11.207 -0.642 0.747 1.00 72.38 96 PHE A CA 1
ATOM 744 C C . PHE A 1 96 ? -12.704 -0.302 0.793 1.00 72.38 96 PHE A C 1
ATOM 746 O O . PHE A 1 96 ? -13.119 0.615 1.501 1.00 72.38 96 PHE A O 1
ATOM 753 N N . ALA A 1 97 ? -13.534 -1.028 0.045 1.00 72.94 97 ALA A N 1
ATOM 754 C CA . ALA A 1 97 ? -14.968 -0.779 0.009 1.00 72.94 97 ALA A CA 1
ATOM 755 C C . ALA A 1 97 ? -15.712 -1.296 1.256 1.00 72.94 97 ALA A C 1
ATOM 757 O O . ALA A 1 97 ? -16.805 -0.810 1.542 1.00 72.94 97 ALA A O 1
ATOM 758 N N . MET A 1 98 ? -15.150 -2.255 2.000 1.00 75.38 98 MET A N 1
ATOM 759 C CA . MET A 1 98 ? -15.815 -2.899 3.141 1.00 75.38 98 MET A CA 1
ATOM 760 C C . MET A 1 98 ? -16.189 -1.912 4.269 1.00 75.38 98 MET A C 1
ATOM 762 O O . MET A 1 98 ? -17.382 -1.820 4.562 1.00 75.38 98 MET A O 1
ATOM 766 N N . PRO A 1 99 ? -15.280 -1.054 4.781 1.00 74.56 99 PRO A N 1
ATOM 767 C CA . PRO A 1 99 ? -15.634 -0.049 5.790 1.00 74.56 99 PRO A CA 1
ATOM 768 C C . PRO A 1 99 ? -16.694 0.953 5.316 1.00 74.56 99 PRO A C 1
ATOM 770 O O . PRO A 1 99 ? -17.527 1.420 6.092 1.00 74.56 99 PRO A O 1
ATOM 773 N N . VAL A 1 100 ? -16.657 1.311 4.028 1.00 76.81 100 VAL A N 1
ATOM 774 C CA . VAL A 1 100 ? -17.595 2.273 3.435 1.00 76.81 100 VAL A CA 1
ATOM 775 C C . VAL A 1 100 ? -19.001 1.682 3.391 1.00 76.81 100 VAL A C 1
ATOM 777 O O . VAL A 1 100 ? -19.963 2.356 3.759 1.00 76.81 100 VAL A O 1
ATOM 780 N N . PHE A 1 101 ? -19.129 0.423 2.968 1.00 75.12 101 PHE A N 1
ATOM 781 C CA . PHE A 1 101 ? -20.415 -0.268 2.972 1.00 75.12 101 PHE A CA 1
ATOM 782 C C . PHE A 1 101 ? -20.948 -0.473 4.392 1.00 75.12 101 PHE A C 1
ATOM 784 O O . PHE A 1 101 ? -22.131 -0.215 4.609 1.00 75.12 101 PHE A O 1
ATOM 791 N N . ASP A 1 102 ? -20.092 -0.825 5.352 1.00 75.25 102 ASP A N 1
ATOM 792 C CA . ASP A 1 102 ? -20.488 -1.000 6.754 1.00 75.25 102 ASP A CA 1
ATOM 793 C C . ASP A 1 102 ? -20.994 0.315 7.381 1.00 75.25 102 ASP A C 1
ATOM 795 O O . ASP A 1 102 ? -21.971 0.320 8.140 1.00 75.25 102 ASP A O 1
ATOM 799 N N . LEU A 1 103 ? -20.395 1.458 7.017 1.00 77.62 103 LEU A N 1
ATOM 800 C CA . LEU A 1 103 ? -20.861 2.783 7.442 1.00 77.62 103 LEU A CA 1
ATOM 801 C C . LEU A 1 103 ? -22.232 3.132 6.844 1.00 77.62 103 LEU A C 1
ATOM 803 O O . LEU A 1 103 ? -23.112 3.619 7.559 1.00 77.62 103 LEU A O 1
ATOM 807 N N . ILE A 1 104 ? -22.427 2.878 5.546 1.00 78.94 104 ILE A N 1
ATOM 808 C CA . ILE A 1 104 ? -23.706 3.118 4.857 1.00 78.94 104 ILE A CA 1
ATOM 809 C C . ILE A 1 104 ? -24.805 2.229 5.454 1.00 78.94 104 ILE A C 1
ATOM 811 O O . ILE A 1 104 ? -25.902 2.713 5.733 1.00 78.94 104 ILE A O 1
ATOM 815 N N . GLU A 1 105 ? -24.514 0.950 5.691 1.00 76.38 105 GLU A N 1
ATOM 816 C CA . GLU A 1 105 ? -25.430 -0.009 6.314 1.00 76.38 105 GLU A CA 1
ATOM 817 C C . GLU A 1 105 ? -25.827 0.429 7.731 1.00 76.38 105 GLU A C 1
ATOM 819 O O . GLU A 1 105 ? -27.020 0.523 8.037 1.00 76.38 105 GLU A O 1
ATOM 824 N N . SER A 1 106 ? -24.849 0.810 8.556 1.00 76.69 106 SER A N 1
ATOM 825 C CA . SER A 1 106 ? -25.087 1.324 9.910 1.00 76.69 106 SER A CA 1
ATOM 826 C C . SER A 1 106 ? -25.953 2.587 9.903 1.00 76.69 106 SER A C 1
ATOM 828 O O . SER A 1 106 ? -26.874 2.717 10.713 1.00 76.69 106 SER A O 1
ATOM 830 N N . TYR A 1 107 ? -25.710 3.502 8.961 1.00 79.50 107 TYR A N 1
ATOM 831 C CA . TYR A 1 107 ? -26.504 4.719 8.808 1.00 79.50 107 TYR A CA 1
ATOM 832 C C . TYR A 1 107 ? -27.947 4.423 8.375 1.00 79.50 107 TYR A C 1
ATOM 834 O O . TYR A 1 107 ? -28.887 4.961 8.962 1.00 79.50 107 TYR A O 1
ATOM 842 N N . MET A 1 108 ? -28.151 3.538 7.393 1.00 75.62 108 MET A N 1
ATOM 843 C CA . MET A 1 108 ? -29.494 3.154 6.937 1.00 75.62 108 MET A CA 1
ATOM 844 C C . MET A 1 108 ? -30.317 2.485 8.042 1.00 75.62 108 MET A C 1
ATOM 846 O O . MET A 1 108 ? -31.507 2.776 8.174 1.00 75.62 108 MET A O 1
ATOM 850 N N . VAL A 1 109 ? -29.699 1.628 8.857 1.00 80.06 109 VAL A N 1
ATOM 851 C CA . VAL A 1 109 ? -30.391 0.963 9.970 1.00 80.06 109 VAL A CA 1
ATOM 852 C C . VAL A 1 109 ? -30.732 1.962 11.079 1.00 80.06 109 VAL A C 1
ATOM 854 O O . VAL A 1 109 ? -31.866 1.967 11.554 1.00 80.06 109 VAL A O 1
ATOM 857 N N . GLN A 1 110 ? -29.795 2.839 11.460 1.00 78.81 110 GLN A N 1
ATOM 858 C CA . GLN A 1 110 ? -29.994 3.784 12.568 1.00 78.81 110 GLN A CA 1
ATOM 859 C C . GLN A 1 110 ? -30.897 4.977 12.227 1.00 78.81 110 GLN A C 1
ATOM 861 O O . GLN A 1 110 ? -31.565 5.503 13.115 1.00 78.81 110 GLN A O 1
ATOM 866 N N . LYS A 1 111 ? -30.892 5.454 10.974 1.00 77.12 111 LYS A N 1
ATOM 867 C CA . LYS A 1 111 ? -31.623 6.671 10.572 1.00 77.12 111 LYS A CA 1
ATOM 868 C C . LYS A 1 111 ? -32.837 6.412 9.692 1.00 77.12 111 LYS A C 1
ATOM 870 O O . LYS A 1 111 ? -33.791 7.179 9.770 1.00 77.12 111 LYS A O 1
ATOM 875 N N . LEU A 1 112 ? -32.805 5.375 8.857 1.00 72.00 112 LEU A N 1
ATOM 876 C CA . LEU A 1 112 ? -33.841 5.125 7.848 1.00 72.00 112 LEU A CA 1
ATOM 877 C C . LEU A 1 112 ? -34.704 3.890 8.160 1.00 72.00 112 LEU A C 1
ATOM 879 O O . LEU A 1 112 ? -35.661 3.646 7.436 1.00 72.00 112 LEU A O 1
ATOM 883 N N . HIS A 1 113 ? -34.398 3.125 9.221 1.00 70.44 113 HIS A N 1
ATOM 884 C CA . HIS A 1 113 ? -35.080 1.874 9.603 1.00 70.44 113 HIS A CA 1
ATOM 885 C C . HIS A 1 113 ? -35.241 0.856 8.450 1.00 70.44 113 HIS A C 1
ATOM 887 O O . HIS A 1 113 ? -36.084 -0.041 8.501 1.00 70.44 113 HIS A O 1
ATOM 893 N N . CYS A 1 114 ? -34.414 0.962 7.408 1.00 64.88 114 CYS A N 1
ATOM 894 C CA . CYS A 1 114 ? -34.450 0.083 6.245 1.00 64.88 114 CYS A CA 1
ATOM 895 C C . CYS A 1 114 ? -33.525 -1.117 6.468 1.00 64.88 114 CYS A C 1
ATOM 897 O O . CYS A 1 114 ? -32.354 -0.952 6.807 1.00 64.88 114 CYS A O 1
ATOM 899 N N . LYS A 1 115 ? -34.028 -2.336 6.232 1.00 60.97 115 LYS A N 1
ATOM 900 C CA . LYS A 1 115 ? -33.197 -3.549 6.244 1.00 60.97 115 LYS A CA 1
ATOM 901 C C . LYS A 1 115 ? -32.348 -3.613 4.962 1.00 60.97 115 LYS A C 1
ATOM 903 O O . LYS A 1 115 ? -32.924 -3.597 3.873 1.00 60.97 115 LYS A O 1
ATOM 908 N N . PRO A 1 116 ? -31.013 -3.715 5.054 1.00 61.62 116 PRO A N 1
ATOM 909 C CA . PRO A 1 116 ? -30.142 -3.794 3.884 1.00 61.62 116 PRO A CA 1
ATOM 910 C C . PRO A 1 116 ? -30.371 -5.096 3.105 1.00 61.62 116 PRO A C 1
ATOM 912 O O . PRO A 1 116 ? -30.378 -6.191 3.668 1.00 61.62 116 PRO A O 1
ATOM 915 N N . GLY A 1 117 ? -30.556 -4.988 1.789 1.00 62.75 117 GLY A N 1
ATOM 916 C CA . GLY A 1 117 ? -30.672 -6.133 0.887 1.00 62.75 117 GLY A CA 1
ATOM 917 C C . GLY A 1 117 ? -29.326 -6.536 0.271 1.00 62.75 117 GLY A C 1
ATOM 918 O O . GLY A 1 117 ? -28.538 -5.689 -0.148 1.00 62.75 117 GLY A O 1
ATOM 919 N N . LYS A 1 118 ? -29.122 -7.849 0.080 1.00 59.09 118 LYS A N 1
ATOM 920 C CA . LYS A 1 118 ? -27.951 -8.460 -0.588 1.00 59.09 118 LYS A CA 1
ATOM 921 C C . LYS A 1 118 ? -27.533 -7.860 -1.958 1.00 59.09 118 LYS A C 1
ATOM 923 O O . LYS A 1 118 ? -26.331 -7.883 -2.223 1.00 59.09 118 LYS A O 1
ATOM 928 N N . PRO A 1 119 ? -28.412 -7.320 -2.838 1.00 54.59 119 PRO A N 1
ATOM 929 C CA . PRO A 1 119 ? -27.977 -6.856 -4.164 1.00 54.59 119 PRO A CA 1
ATOM 930 C C . PRO A 1 119 ? -27.166 -5.551 -4.152 1.00 54.59 119 PRO A C 1
ATOM 932 O O . PRO A 1 119 ? -26.302 -5.383 -5.011 1.00 54.59 119 PRO A O 1
ATOM 935 N N . PHE A 1 120 ? -27.350 -4.666 -3.163 1.00 55.56 120 PHE A N 1
ATOM 936 C CA . PHE A 1 120 ? -26.573 -3.418 -3.052 1.00 55.56 120 PHE A CA 1
ATOM 937 C C . PHE A 1 120 ? -25.075 -3.702 -2.844 1.00 55.56 120 PHE A C 1
ATOM 939 O O . PHE A 1 120 ? -24.201 -3.039 -3.403 1.00 55.56 120 PHE A O 1
ATOM 946 N N . ARG A 1 121 ? -24.796 -4.793 -2.123 1.00 57.25 121 ARG A N 1
ATOM 947 C CA . ARG A 1 121 ? -23.459 -5.309 -1.823 1.00 57.25 121 ARG A CA 1
ATOM 948 C C . ARG A 1 121 ? -22.755 -5.919 -3.041 1.00 57.25 121 ARG A C 1
ATOM 950 O O . ARG A 1 121 ? -21.531 -5.957 -3.071 1.00 57.25 121 ARG A O 1
ATOM 957 N N . LEU A 1 122 ? -23.502 -6.392 -4.044 1.00 56.84 122 LEU A N 1
ATOM 958 C CA . LEU A 1 122 ? -22.944 -6.934 -5.292 1.00 56.84 122 LEU A CA 1
ATOM 959 C C . LEU A 1 122 ? -22.767 -5.844 -6.361 1.00 56.84 122 LEU A C 1
ATOM 961 O O . LEU A 1 122 ? -21.730 -5.787 -7.020 1.00 56.84 122 LEU A O 1
ATOM 965 N N . PHE A 1 123 ? -23.749 -4.949 -6.508 1.00 58.00 123 PHE A N 1
ATOM 966 C CA . PHE A 1 123 ? -23.755 -3.932 -7.568 1.00 58.00 123 PHE A CA 1
ATOM 967 C C . PHE A 1 123 ? -22.697 -2.838 -7.358 1.00 58.00 123 PHE A C 1
ATOM 969 O O . PHE A 1 123 ? -22.067 -2.378 -8.317 1.00 58.00 123 PHE A O 1
ATOM 976 N N . GLY A 1 124 ? -22.435 -2.479 -6.097 1.00 56.25 124 GLY A N 1
ATOM 977 C CA . GLY A 1 124 ? -21.341 -1.579 -5.737 1.00 56.25 124 GLY A CA 1
ATOM 978 C C . GLY A 1 124 ? -19.945 -2.186 -5.946 1.00 56.25 124 GLY A C 1
ATOM 979 O O . GLY A 1 124 ? -18.999 -1.451 -6.207 1.00 56.25 124 GLY A O 1
ATOM 980 N N . ARG A 1 125 ? -19.810 -3.522 -5.919 1.00 55.81 125 ARG A N 1
ATOM 981 C CA . ARG A 1 125 ? -18.521 -4.227 -6.058 1.00 55.81 125 ARG A CA 1
ATOM 982 C C . ARG A 1 125 ? -18.030 -4.390 -7.502 1.00 55.81 125 ARG A C 1
ATOM 984 O O . ARG A 1 125 ? -16.824 -4.458 -7.713 1.00 55.81 125 ARG A O 1
ATOM 991 N N . SER A 1 126 ? -18.918 -4.439 -8.498 1.00 54.25 126 SER A N 1
ATOM 992 C CA . SER A 1 126 ? -18.528 -4.766 -9.887 1.00 54.25 126 SER A CA 1
ATOM 993 C C . SER A 1 126 ? -18.459 -3.577 -10.851 1.00 54.25 126 SER A C 1
ATOM 995 O O . SER A 1 126 ? -17.788 -3.663 -11.880 1.00 54.25 126 SER A O 1
ATOM 997 N N . SER A 1 127 ? -19.105 -2.452 -10.544 1.00 59.81 127 SER A N 1
ATOM 998 C CA . SER A 1 127 ? -19.338 -1.400 -11.548 1.00 59.81 127 SER A CA 1
ATOM 999 C C . SER A 1 127 ? -18.092 -0.563 -11.899 1.00 59.81 127 SER A C 1
ATOM 1001 O O . SER A 1 127 ? -17.976 -0.070 -13.021 1.00 59.81 127 SER A O 1
ATOM 1003 N N . TYR A 1 128 ? -17.131 -0.415 -10.977 1.00 54.59 128 TYR A N 1
ATOM 1004 C CA . TYR A 1 128 ? -15.940 0.426 -11.196 1.00 54.59 128 TYR A CA 1
ATOM 1005 C C . TYR A 1 128 ? -14.768 -0.331 -11.841 1.00 54.59 128 TYR A C 1
ATOM 1007 O O . TYR A 1 128 ? -14.076 0.206 -12.709 1.00 54.59 128 TYR A O 1
ATOM 1015 N N . VAL A 1 129 ? -14.606 -1.611 -11.488 1.00 55.38 129 VAL A N 1
ATOM 1016 C CA . VAL A 1 129 ? -13.607 -2.511 -12.086 1.00 55.38 129 VAL A CA 1
ATOM 1017 C C . VAL A 1 129 ? -13.859 -2.652 -13.587 1.00 55.38 129 VAL A C 1
ATOM 1019 O O . VAL A 1 129 ? -12.919 -2.547 -14.370 1.00 55.38 129 VAL A O 1
ATOM 1022 N N . GLY A 1 130 ? -15.123 -2.775 -14.011 1.00 59.25 130 GLY A N 1
ATOM 1023 C CA . GLY A 1 130 ? -15.486 -2.844 -15.429 1.00 59.25 130 GLY A CA 1
ATOM 1024 C C . GLY A 1 130 ? -14.996 -1.633 -16.233 1.00 59.25 130 GLY A C 1
ATOM 1025 O O . GLY A 1 130 ? -14.332 -1.804 -17.251 1.00 59.25 130 GLY A O 1
ATOM 1026 N N . LYS A 1 131 ? -15.221 -0.403 -15.746 1.00 58.50 131 LYS A N 1
ATOM 1027 C CA . LYS A 1 131 ? -14.791 0.823 -16.450 1.00 58.50 131 LYS A CA 1
ATOM 1028 C C . LYS A 1 131 ? -13.269 0.946 -16.577 1.00 58.50 131 LYS A C 1
ATOM 1030 O O . LYS A 1 131 ? -12.789 1.375 -17.625 1.00 58.50 131 LYS A O 1
ATOM 1035 N N . PHE A 1 132 ? -12.514 0.560 -15.547 1.00 56.22 132 PHE A N 1
ATOM 1036 C CA . PHE A 1 132 ? -11.047 0.598 -15.582 1.00 56.22 132 PHE A CA 1
ATOM 1037 C C . PHE A 1 132 ? -10.467 -0.496 -16.493 1.00 56.22 132 PHE A C 1
ATOM 1039 O O . PHE A 1 132 ? -9.542 -0.239 -17.261 1.00 56.22 132 PHE A O 1
ATOM 1046 N N . THR A 1 133 ? -11.067 -1.691 -16.469 1.00 54.75 133 THR A N 1
ATOM 1047 C CA . THR A 1 133 ? -10.688 -2.831 -17.324 1.00 54.75 133 THR A CA 1
ATOM 1048 C C . THR A 1 133 ? -10.928 -2.518 -18.794 1.00 54.75 133 THR A C 1
ATOM 1050 O O . THR A 1 133 ? -10.031 -2.680 -19.615 1.00 54.75 133 THR A O 1
ATOM 1053 N N . ILE A 1 134 ? -12.114 -1.998 -19.121 1.00 58.81 134 ILE A N 1
ATOM 1054 C CA . ILE A 1 134 ? -12.496 -1.651 -20.490 1.00 58.81 134 ILE A CA 1
ATOM 1055 C C . ILE A 1 134 ? -11.554 -0.571 -21.033 1.00 58.81 134 ILE A C 1
ATOM 1057 O O . ILE A 1 134 ? -10.954 -0.764 -22.086 1.00 58.81 134 ILE A O 1
ATOM 1061 N N . LYS A 1 135 ? -11.320 0.519 -20.287 1.00 56.56 135 LYS A N 1
ATOM 1062 C CA . LYS A 1 135 ? -10.445 1.613 -20.743 1.00 56.56 135 LYS A CA 1
ATOM 1063 C C . LYS A 1 135 ? -8.996 1.166 -20.989 1.00 56.56 135 LYS A C 1
ATOM 1065 O O . LYS A 1 135 ? -8.360 1.683 -21.901 1.00 56.56 135 LYS A O 1
ATOM 1070 N N . LYS A 1 136 ? -8.479 0.213 -20.204 1.00 52.53 136 LYS A N 1
ATOM 1071 C CA . LYS A 1 136 ? -7.103 -0.291 -20.340 1.00 52.53 136 LYS A CA 1
ATOM 1072 C C . LYS A 1 136 ? -6.963 -1.342 -21.449 1.00 52.53 136 LYS A C 1
ATOM 1074 O O . LYS A 1 136 ? -5.962 -1.328 -22.155 1.00 52.53 136 LYS A O 1
ATOM 1079 N N . ILE A 1 137 ? -7.976 -2.189 -21.658 1.00 54.81 137 ILE A N 1
ATOM 1080 C CA . ILE A 1 137 ? -8.042 -3.131 -22.791 1.00 54.81 137 ILE A CA 1
ATOM 1081 C C . ILE A 1 137 ? -8.100 -2.380 -24.128 1.00 54.81 137 ILE A C 1
ATOM 1083 O O . ILE A 1 137 ? -7.364 -2.734 -25.042 1.00 54.81 137 ILE A O 1
ATOM 1087 N N . TYR A 1 138 ? -8.891 -1.306 -24.226 1.00 56.38 138 TYR A N 1
ATOM 1088 C CA . TYR A 1 138 ? -8.961 -0.472 -25.437 1.00 56.38 138 TYR A CA 1
ATOM 1089 C C . TYR A 1 138 ? -7.639 0.223 -25.799 1.00 56.38 138 TYR A C 1
ATOM 1091 O O . TYR A 1 138 ? -7.475 0.636 -26.936 1.00 56.38 138 TYR A O 1
ATOM 1099 N N . HIS A 1 139 ? -6.709 0.361 -24.851 1.00 51.31 139 HIS A N 1
ATOM 1100 C CA . HIS A 1 139 ? -5.392 0.966 -25.078 1.00 51.31 139 HIS A CA 1
ATOM 1101 C C . HIS A 1 139 ? -4.280 -0.078 -25.309 1.00 51.31 139 HIS A C 1
ATOM 1103 O O . HIS A 1 139 ? -3.151 0.290 -25.627 1.00 51.31 139 HIS A O 1
ATOM 1109 N N . LEU A 1 140 ? -4.590 -1.365 -25.095 1.00 45.41 140 LEU A N 1
ATOM 1110 C CA . LEU A 1 140 ? -3.705 -2.525 -25.272 1.00 45.41 140 LEU A CA 1
ATOM 1111 C C . LEU A 1 140 ? -4.043 -3.345 -26.528 1.00 45.41 140 LEU A C 1
ATOM 1113 O O . LEU A 1 140 ? -3.207 -4.139 -26.958 1.00 45.41 140 LEU A O 1
ATOM 1117 N N . LEU A 1 141 ? -5.240 -3.180 -27.102 1.00 37.53 141 LEU A N 1
ATOM 1118 C CA . LEU A 1 141 ? -5.536 -3.643 -28.456 1.00 37.53 141 LEU A CA 1
ATOM 1119 C C . LEU A 1 141 ? -5.129 -2.552 -29.467 1.00 37.53 141 LEU A C 1
ATOM 1121 O O . LEU A 1 141 ? -5.449 -1.389 -29.223 1.00 37.53 141 LEU A O 1
ATOM 1125 N N . PRO A 1 142 ? -4.417 -2.913 -30.550 1.00 43.31 142 PRO A N 1
ATOM 1126 C CA . PRO A 1 142 ? -4.025 -1.991 -31.617 1.00 43.31 142 PRO A CA 1
ATOM 1127 C C . PRO A 1 142 ? -5.220 -1.412 -32.384 1.00 43.31 142 PRO A C 1
ATOM 1129 O O . PRO A 1 142 ? -6.272 -2.092 -32.453 1.00 43.31 142 PRO A O 1
#

Secondary structure (DSSP, 8-state):
-HHHHHHT-GGGGHHHHHHHS--BTTB-THHHHHHHHHHHHHHHHHHHHHHHHHHHHHHTT---S-HHHH--S-HHHHHHHHHHHHHHHHHHHHHHHHHHHHHHHHHHHHHH-PPPPHHHHHHHHHHHHHHHHHHHHTTT--

Sequence (142 aa):
MGTIAFAFAGHSVVLEIQATIPSSPEVPSKKPMWKGVVAAYLIVAFCYLSVAFAGYWAFVPFVEDDVLISLRKPSWLIVIANLMIFIHVVVSYQVFAMPVFDLIESYMVQKLHCKPGKPFRLFGRSSYVGKFTIKKIYHLLP

Organism: Acer saccharum (NCBI:txid4024)

Radius of gyration: 20.29 Å; chains: 1; bounding box: 55×27×62 Å